Protein AF-A0A645FUZ0-F1 (afdb_monomer_lite)

Secondary structure (DSSP, 8-state):
----GGGGGGEEEETTEEEE-TTS-HHHHHHHHHHHHHHHHHHSS-SSB-GGGS--

Radius of gyration: 10.64 Å; chains: 1; bounding box: 24×25×23 Å

Organism: NCBI:txid1076179

Foldseek 3Di:
DDDPVVQVVQWDQDPVGIEGHLPDPPVSLVVQVVVQVVVCVVPVDGNYDHPVRVPD

Structure (mmCIF, N/CA/C/O backbone):
data_AF-A0A645FUZ0-F1
#
_entry.id   AF-A0A645FUZ0-F1
#
loop_
_atom_site.group_PDB
_atom_site.id
_atom_site.type_symbol
_atom_site.label_atom_id
_atom_site.label_alt_id
_atom_site.label_comp_id
_atom_site.label_asym_id
_atom_site.label_entity_id
_atom_site.label_seq_id
_atom_site.pdbx_PDB_ins_code
_atom_site.Cartn_x
_atom_site.Cartn_y
_atom_site.Cartn_z
_atom_site.occupancy
_atom_site.B_iso_or_equiv
_atom_site.auth_seq_id
_atom_site.auth_comp_id
_atom_site.auth_asym_id
_atom_site.auth_atom_id
_atom_site.pdbx_PDB_model_num
ATOM 1 N N . MET A 1 1 ? 8.898 -12.140 -7.138 1.00 67.06 1 MET A N 1
ATOM 2 C CA . MET A 1 1 ? 7.498 -11.720 -6.932 1.00 67.06 1 MET A CA 1
ATOM 3 C C . MET A 1 1 ? 7.411 -11.232 -5.498 1.00 67.06 1 MET A C 1
ATOM 5 O O . MET A 1 1 ? 7.865 -11.965 -4.629 1.00 67.06 1 MET A O 1
ATOM 9 N N . ILE A 1 2 ? 7.006 -9.982 -5.261 1.00 78.44 2 ILE A N 1
ATOM 10 C CA . ILE A 1 2 ? 6.821 -9.487 -3.889 1.00 78.44 2 ILE A CA 1
ATOM 11 C C . ILE A 1 2 ? 5.576 -10.174 -3.344 1.00 78.44 2 ILE A C 1
ATOM 13 O O . ILE A 1 2 ? 4.528 -10.113 -3.980 1.00 78.44 2 ILE A O 1
ATOM 17 N N . ASP A 1 3 ? 5.714 -10.855 -2.214 1.00 84.62 3 ASP A N 1
ATOM 18 C CA . ASP A 1 3 ? 4.580 -11.475 -1.546 1.00 84.62 3 ASP A CA 1
ATOM 19 C C . ASP A 1 3 ? 3.858 -10.432 -0.690 1.00 84.62 3 ASP A C 1
ATOM 21 O O . ASP A 1 3 ? 4.442 -9.857 0.231 1.00 84.62 3 ASP A O 1
ATOM 25 N N . LEU A 1 4 ? 2.596 -10.172 -1.027 1.00 87.06 4 LEU A N 1
ATOM 26 C CA . LEU A 1 4 ? 1.723 -9.258 -0.295 1.00 87.06 4 LEU A CA 1
ATOM 27 C C . LEU A 1 4 ? 0.662 -9.993 0.530 1.00 87.06 4 LEU A C 1
ATOM 29 O O . LEU A 1 4 ? -0.109 -9.323 1.208 1.00 87.06 4 LEU A O 1
ATOM 33 N N . SER A 1 5 ? 0.665 -11.332 0.556 1.00 88.69 5 SER A N 1
ATOM 34 C CA . SER A 1 5 ? -0.395 -12.146 1.180 1.00 88.69 5 SER A CA 1
ATOM 35 C C . SER A 1 5 ? -0.631 -11.814 2.664 1.00 88.69 5 SER A C 1
ATOM 37 O O . SER A 1 5 ? -1.735 -11.948 3.184 1.00 88.69 5 SER A O 1
ATOM 39 N N . LYS A 1 6 ? 0.399 -11.321 3.372 1.00 89.88 6 LYS A N 1
ATOM 40 C CA . LYS A 1 6 ? 0.297 -10.829 4.763 1.00 89.88 6 LYS A CA 1
ATOM 41 C C . LYS A 1 6 ? -0.673 -9.644 4.908 1.00 89.88 6 LYS A C 1
ATOM 43 O O . LYS A 1 6 ? -1.195 -9.406 5.997 1.00 89.88 6 LYS A O 1
ATOM 48 N N . TYR A 1 7 ? -0.872 -8.879 3.842 1.00 90.75 7 TYR A N 1
ATOM 49 C CA . TYR A 1 7 ? -1.619 -7.629 3.831 1.00 90.75 7 TYR A CA 1
ATOM 50 C C . TYR A 1 7 ? -3.000 -7.758 3.183 1.00 90.75 7 TYR A C 1
ATOM 52 O O . TYR A 1 7 ? -3.724 -6.771 3.201 1.00 90.75 7 TYR A O 1
ATOM 60 N N . ASP A 1 8 ? -3.393 -8.933 2.674 1.00 90.31 8 ASP A N 1
ATOM 61 C CA . ASP A 1 8 ? -4.643 -9.144 1.919 1.00 90.31 8 ASP A CA 1
ATOM 62 C C . ASP A 1 8 ? -5.888 -8.584 2.619 1.00 90.31 8 ASP A C 1
ATOM 64 O O . ASP A 1 8 ? -6.742 -7.982 1.978 1.00 90.31 8 ASP A O 1
ATOM 68 N N . ALA A 1 9 ? -5.965 -8.696 3.949 1.00 91.69 9 ALA A N 1
ATOM 69 C CA . ALA A 1 9 ? -7.074 -8.154 4.741 1.00 91.69 9 ALA A CA 1
ATOM 70 C C . ALA A 1 9 ? -7.217 -6.618 4.661 1.00 91.69 9 ALA A C 1
ATOM 72 O O . ALA A 1 9 ? -8.258 -6.075 5.021 1.00 91.69 9 ALA A O 1
ATOM 73 N N . TYR A 1 10 ? -6.170 -5.926 4.216 1.00 91.44 10 TYR A N 1
ATOM 74 C CA . TYR A 1 10 ? -6.069 -4.472 4.129 1.00 91.44 10 TYR A CA 1
ATOM 75 C C . TYR A 1 10 ? -5.880 -3.977 2.696 1.00 91.44 10 TYR A C 1
ATOM 77 O O . TYR A 1 10 ? -5.701 -2.772 2.509 1.00 91.44 10 TYR A O 1
ATOM 85 N N . LEU A 1 11 ? -5.878 -4.872 1.706 1.00 90.62 11 LEU A N 1
ATOM 86 C CA . LEU A 1 11 ? -5.712 -4.526 0.302 1.00 90.62 11 LEU A CA 1
ATOM 87 C C . LEU A 1 11 ? -7.047 -4.638 -0.432 1.00 90.62 11 LEU A C 1
ATOM 89 O O . LEU A 1 11 ? -7.783 -5.609 -0.284 1.00 90.62 11 LEU A O 1
ATOM 93 N N . ILE A 1 12 ? -7.344 -3.636 -1.249 1.00 89.75 12 ILE A N 1
ATOM 94 C CA . ILE A 1 12 ? -8.490 -3.626 -2.155 1.00 89.75 12 ILE A CA 1
ATOM 95 C C . ILE A 1 12 ? -7.932 -3.642 -3.571 1.00 89.75 12 ILE A C 1
ATOM 97 O O . ILE A 1 12 ? -7.088 -2.817 -3.912 1.00 89.75 12 ILE A O 1
ATOM 101 N N . VAL A 1 13 ? -8.397 -4.578 -4.392 1.00 87.56 13 VAL A N 1
ATOM 102 C CA . VAL A 1 13 ? -8.055 -4.630 -5.815 1.00 87.56 13 VAL A CA 1
ATOM 103 C C . VAL A 1 13 ? -9.212 -4.033 -6.601 1.00 87.56 13 VAL A C 1
ATOM 105 O O . VAL A 1 13 ? -10.343 -4.505 -6.486 1.00 87.56 13 VAL A O 1
ATOM 108 N N . ASP A 1 14 ? -8.933 -2.998 -7.386 1.00 85.44 14 ASP A N 1
ATOM 109 C CA . ASP A 1 14 ? -9.902 -2.359 -8.271 1.00 85.44 14 ASP A CA 1
ATOM 110 C C . ASP A 1 14 ? -9.312 -2.084 -9.663 1.00 85.44 14 ASP A C 1
ATOM 112 O O . ASP A 1 14 ? -8.195 -2.491 -9.987 1.00 85.44 14 ASP A O 1
ATOM 116 N N . GLU A 1 15 ? -10.083 -1.413 -10.520 1.00 83.06 15 GLU A N 1
ATOM 117 C CA . GLU A 1 15 ? -9.684 -1.119 -11.903 1.00 83.06 15 GLU A CA 1
ATOM 118 C C . GLU A 1 15 ? -8.452 -0.199 -12.005 1.00 83.06 15 GLU A C 1
ATOM 120 O O . GLU A 1 15 ? -7.796 -0.171 -13.045 1.00 83.06 15 GLU A O 1
ATOM 125 N N . ALA A 1 16 ? -8.108 0.531 -10.939 1.00 79.06 16 ALA A N 1
ATOM 126 C CA . ALA A 1 16 ? -6.918 1.377 -10.870 1.00 79.06 16 ALA A CA 1
ATOM 127 C C . ALA A 1 16 ? -5.707 0.662 -10.235 1.00 79.06 16 ALA A C 1
ATOM 129 O O . ALA A 1 16 ? -4.650 1.282 -10.076 1.00 79.06 16 ALA A O 1
ATOM 130 N N . GLY A 1 17 ? -5.843 -0.616 -9.864 1.00 83.88 17 GLY A N 1
ATOM 131 C CA . GLY A 1 17 ? -4.776 -1.452 -9.317 1.00 83.88 17 GLY A CA 1
ATOM 132 C C . GLY A 1 17 ? -5.034 -1.890 -7.875 1.00 83.88 17 GLY A C 1
ATOM 133 O O . GLY A 1 17 ? -6.141 -2.271 -7.510 1.00 83.88 17 GLY A O 1
ATOM 134 N N . ILE A 1 18 ? -3.981 -1.886 -7.055 1.00 88.56 18 ILE A N 1
ATOM 135 C CA . ILE A 1 18 ? -4.045 -2.296 -5.647 1.00 88.56 18 ILE A CA 1
ATOM 136 C C . ILE A 1 18 ? -4.049 -1.049 -4.764 1.00 88.56 18 ILE A C 1
ATOM 138 O O . ILE A 1 18 ? -3.183 -0.184 -4.891 1.00 88.56 18 ILE A O 1
ATOM 142 N N . ALA A 1 19 ? -4.996 -0.977 -3.843 1.00 88.88 19 ALA A N 1
ATOM 143 C CA . ALA A 1 19 ? -5.170 0.085 -2.864 1.00 88.88 19 ALA A CA 1
ATOM 144 C C . ALA A 1 19 ? -5.116 -0.460 -1.432 1.00 88.88 19 ALA A C 1
ATOM 146 O O . ALA A 1 19 ? -5.298 -1.653 -1.211 1.00 88.88 19 ALA A O 1
ATOM 147 N N . ILE A 1 20 ? -4.897 0.423 -0.455 1.00 88.44 20 ILE A N 1
ATOM 148 C CA . ILE A 1 20 ? -4.952 0.086 0.976 1.00 88.44 20 ILE A CA 1
ATOM 149 C C . ILE A 1 20 ? -6.269 0.600 1.564 1.00 88.44 20 ILE A C 1
ATOM 151 O O . ILE A 1 20 ? -6.655 1.732 1.290 1.00 88.44 20 ILE A O 1
ATOM 155 N N . THR A 1 21 ? -6.935 -0.204 2.395 1.00 88.19 21 THR A N 1
ATOM 156 C CA . THR A 1 21 ? -8.143 0.207 3.136 1.00 88.19 21 THR A CA 1
ATOM 157 C C . THR A 1 21 ? -7.851 1.364 4.111 1.00 88.19 21 THR A C 1
ATOM 159 O O . THR A 1 21 ? -6.759 1.437 4.684 1.00 88.19 21 THR A O 1
ATOM 162 N N . ASN A 1 22 ? -8.837 2.231 4.372 1.00 83.81 22 ASN A N 1
ATOM 163 C CA . ASN A 1 22 ? -8.726 3.311 5.369 1.00 83.81 22 ASN A CA 1
ATOM 164 C C . ASN A 1 22 ? -8.489 2.783 6.794 1.00 83.81 22 ASN A C 1
ATOM 166 O O . ASN A 1 22 ? -7.678 3.349 7.536 1.00 83.81 22 ASN A O 1
ATOM 170 N N . ASP A 1 23 ? -9.145 1.671 7.133 1.00 86.25 23 ASP A N 1
ATOM 171 C CA . ASP A 1 23 ? -9.070 0.993 8.433 1.00 86.25 23 ASP A CA 1
ATOM 172 C C . ASP A 1 23 ? -7.744 0.252 8.668 1.00 86.25 23 ASP A C 1
ATOM 174 O O . ASP A 1 23 ? -7.511 -0.293 9.750 1.00 86.25 23 ASP A O 1
ATOM 178 N N . ALA A 1 24 ? -6.851 0.223 7.672 1.00 88.56 24 ALA A N 1
ATOM 179 C CA . ALA A 1 24 ? -5.539 -0.379 7.828 1.00 88.56 24 ALA A CA 1
ATOM 180 C C . ALA A 1 24 ? -4.761 0.320 8.960 1.00 88.56 24 ALA A C 1
ATOM 182 O O . ALA A 1 24 ? -4.651 1.552 8.966 1.00 88.56 24 ALA A O 1
ATOM 183 N N . PRO A 1 25 ? -4.150 -0.433 9.891 1.00 91.62 25 PRO A N 1
ATOM 184 C CA . PRO A 1 25 ? -3.309 0.155 10.925 1.00 91.62 25 PRO A CA 1
ATOM 185 C C . PRO A 1 25 ? -2.183 1.011 10.324 1.00 91.62 25 PRO A C 1
ATOM 187 O O . PRO A 1 25 ? -1.583 0.637 9.314 1.00 91.62 25 PRO A O 1
ATOM 190 N N . GLU A 1 26 ? -1.821 2.120 10.979 1.00 90.12 26 GLU A N 1
ATOM 191 C CA . GLU A 1 26 ? -0.754 3.030 10.510 1.00 90.12 26 GLU A CA 1
ATOM 192 C C . GLU A 1 26 ? 0.587 2.316 10.268 1.00 90.12 26 GLU A C 1
ATOM 194 O O . GLU A 1 26 ? 1.330 2.644 9.337 1.00 90.12 26 GLU A O 1
ATOM 199 N N . GLN A 1 27 ? 0.879 1.281 11.061 1.00 91.25 27 GLN A N 1
ATOM 200 C CA . GLN A 1 27 ? 2.046 0.425 10.856 1.00 91.25 27 GLN A CA 1
ATOM 201 C C . GLN A 1 27 ? 2.010 -0.272 9.485 1.00 91.25 27 GLN A C 1
ATOM 203 O O . GLN A 1 27 ? 3.005 -0.260 8.765 1.00 91.25 27 GLN A O 1
ATOM 208 N N . ILE A 1 28 ? 0.858 -0.824 9.095 1.00 91.00 28 ILE A N 1
ATOM 209 C CA . ILE A 1 28 ? 0.669 -1.512 7.811 1.00 91.00 28 ILE A CA 1
ATOM 210 C C . ILE A 1 28 ? 0.779 -0.526 6.648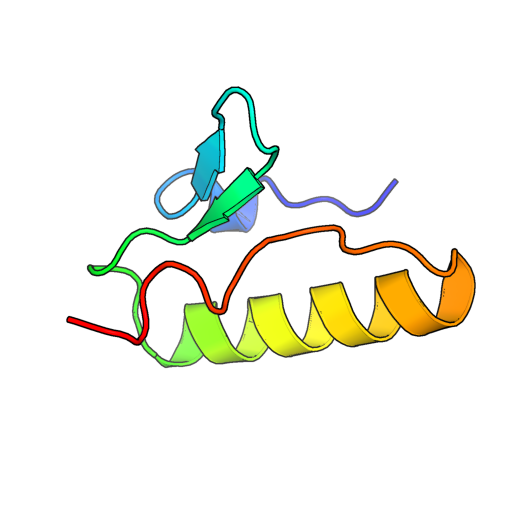 1.00 91.00 28 ILE A C 1
ATOM 212 O O . ILE A 1 28 ? 1.475 -0.807 5.671 1.00 91.00 28 ILE A O 1
ATOM 216 N N . LYS A 1 29 ? 0.176 0.664 6.777 1.00 89.12 29 LYS A N 1
ATOM 217 C CA . LYS A 1 29 ? 0.327 1.741 5.785 1.00 89.12 29 LYS A CA 1
ATOM 218 C C . LYS A 1 29 ? 1.799 2.119 5.596 1.00 89.12 29 LYS A C 1
ATOM 220 O O . LYS A 1 29 ? 2.249 2.294 4.466 1.00 89.12 29 LYS A O 1
ATOM 225 N N . THR A 1 30 ? 2.563 2.214 6.684 1.00 90.75 30 THR A N 1
ATOM 226 C CA . THR A 1 30 ? 3.999 2.536 6.641 1.00 90.75 30 THR A CA 1
ATOM 227 C C . THR A 1 30 ? 4.819 1.426 5.979 1.00 90.75 30 THR A C 1
ATOM 229 O O . THR A 1 30 ? 5.644 1.717 5.111 1.00 90.75 30 THR A O 1
ATOM 232 N N . GLU A 1 31 ? 4.568 0.159 6.329 1.00 92.06 31 GLU A N 1
ATOM 233 C CA . GLU A 1 31 ? 5.216 -1.001 5.698 1.00 92.06 31 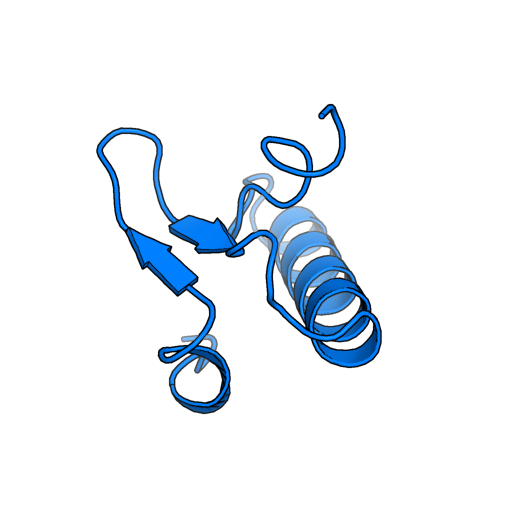GLU A CA 1
ATOM 234 C C . GLU A 1 31 ? 4.963 -1.017 4.180 1.00 92.06 31 GLU A C 1
ATOM 236 O O . GLU A 1 31 ? 5.908 -1.077 3.390 1.00 92.06 31 GLU A O 1
ATOM 241 N N . LEU A 1 32 ? 3.702 -0.874 3.761 1.00 90.06 32 LEU A N 1
ATOM 242 C CA . LEU A 1 32 ? 3.316 -0.893 2.348 1.00 90.06 32 LEU A CA 1
ATOM 243 C C . LEU A 1 32 ? 3.850 0.315 1.567 1.00 90.06 32 LEU A C 1
ATOM 245 O O . LEU A 1 32 ? 4.265 0.146 0.421 1.00 90.06 32 LEU A O 1
ATOM 249 N N . LYS A 1 33 ? 3.939 1.510 2.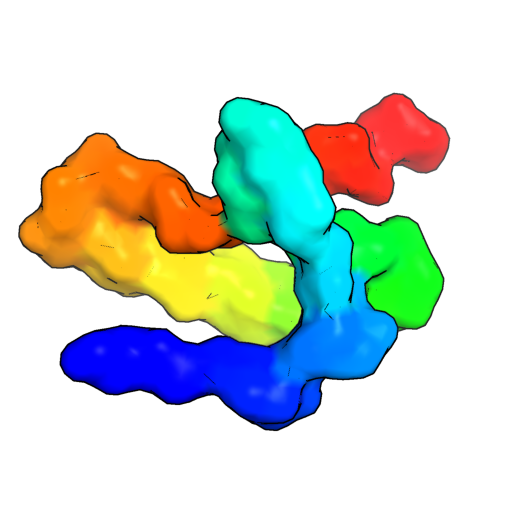174 1.00 89.19 33 LYS A N 1
ATOM 250 C CA . LYS A 1 33 ? 4.651 2.657 1.571 1.00 89.19 33 LYS A CA 1
ATOM 251 C C . LYS A 1 33 ? 6.117 2.325 1.299 1.00 89.19 33 LYS A C 1
ATOM 253 O O . LYS A 1 33 ? 6.627 2.659 0.230 1.00 89.19 33 LYS A O 1
ATOM 258 N N . GLY A 1 34 ? 6.786 1.659 2.241 1.00 91.06 34 GLY A N 1
ATOM 259 C CA . GLY A 1 34 ? 8.174 1.224 2.083 1.00 91.06 34 GLY A CA 1
ATOM 260 C C . GLY A 1 34 ? 8.347 0.231 0.932 1.00 91.06 34 GLY A C 1
ATOM 261 O O . GLY A 1 34 ? 9.230 0.409 0.090 1.00 91.06 34 GLY A O 1
ATOM 262 N N . ILE A 1 35 ? 7.466 -0.769 0.856 1.00 90.88 35 ILE A N 1
ATOM 263 C CA . ILE A 1 35 ? 7.456 -1.764 -0.227 1.00 90.88 35 ILE A CA 1
ATOM 264 C C . ILE A 1 35 ? 7.189 -1.088 -1.576 1.00 90.88 35 ILE A C 1
ATOM 266 O O . ILE A 1 35 ? 7.932 -1.314 -2.530 1.00 90.88 35 ILE A O 1
ATOM 270 N N . ASN A 1 36 ? 6.180 -0.216 -1.647 1.00 90.88 36 ASN A N 1
ATOM 271 C CA . ASN A 1 36 ? 5.833 0.521 -2.859 1.00 90.88 36 ASN A CA 1
ATOM 272 C C . ASN A 1 36 ? 7.000 1.390 -3.348 1.00 90.88 36 ASN A C 1
ATOM 274 O O . ASN A 1 36 ? 7.339 1.363 -4.526 1.00 90.88 36 ASN A O 1
ATOM 278 N N . ALA A 1 37 ? 7.674 2.105 -2.442 1.00 89.75 37 ALA A N 1
ATOM 279 C CA . ALA A 1 37 ? 8.841 2.913 -2.782 1.00 89.75 37 ALA A CA 1
ATOM 280 C C . ALA A 1 37 ? 10.021 2.062 -3.284 1.00 89.75 37 ALA A C 1
ATOM 282 O O . ALA A 1 37 ? 10.708 2.456 -4.228 1.00 89.75 37 ALA A O 1
ATOM 283 N N . ALA A 1 38 ? 10.266 0.898 -2.674 1.00 90.56 38 ALA A N 1
ATOM 284 C CA . ALA A 1 38 ? 11.307 -0.026 -3.121 1.00 90.56 38 ALA A CA 1
ATOM 285 C C . ALA A 1 38 ? 10.997 -0.605 -4.510 1.00 90.56 38 ALA A C 1
ATOM 287 O O . ALA A 1 38 ? 11.882 -0.654 -5.365 1.00 90.56 38 ALA A O 1
ATOM 288 N N . TYR A 1 39 ? 9.740 -0.983 -4.749 1.00 89.75 39 TYR A N 1
ATOM 289 C CA . TYR A 1 39 ? 9.277 -1.472 -6.044 1.00 89.75 39 TYR A CA 1
ATOM 290 C C . TYR A 1 39 ? 9.382 -0.390 -7.123 1.00 89.75 39 TYR A C 1
ATOM 292 O O . TYR A 1 39 ? 10.002 -0.620 -8.158 1.00 89.75 39 TYR A O 1
ATOM 300 N N . PHE A 1 40 ? 8.903 0.824 -6.840 1.00 89.94 40 PHE A N 1
ATOM 301 C CA . PHE A 1 40 ? 8.997 1.962 -7.754 1.00 89.94 40 PHE A CA 1
ATOM 302 C C . PHE A 1 40 ? 10.446 2.277 -8.139 1.00 89.94 40 PHE A C 1
ATOM 304 O O . PHE A 1 40 ? 10.741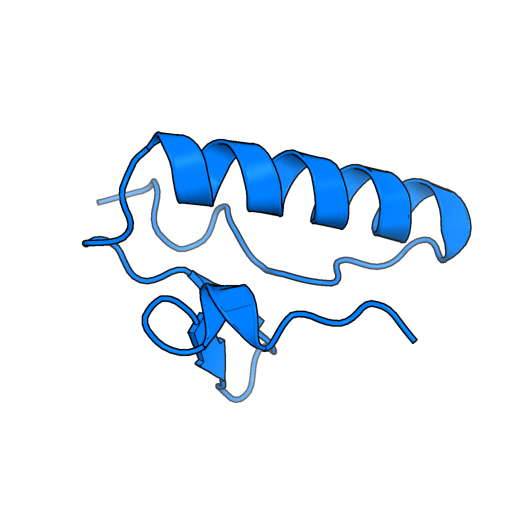 2.524 -9.302 1.00 89.94 40 PHE A O 1
ATOM 311 N N . ARG A 1 41 ? 11.391 2.210 -7.192 1.00 91.00 41 ARG A N 1
ATOM 312 C CA . ARG A 1 41 ? 12.820 2.400 -7.501 1.00 91.00 41 ARG A CA 1
ATOM 313 C C . ARG A 1 41 ? 13.387 1.338 -8.442 1.00 91.00 41 ARG A C 1
ATOM 315 O O . ARG A 1 41 ? 14.348 1.626 -9.146 1.00 91.00 41 ARG A O 1
ATOM 322 N N . MET A 1 42 ? 12.841 0.125 -8.419 1.00 91.38 42 MET A N 1
ATOM 323 C CA . MET A 1 42 ? 13.337 -0.998 -9.215 1.00 91.38 42 MET A CA 1
ATOM 324 C C . MET A 1 42 ? 12.672 -1.084 -10.594 1.00 91.38 42 MET A C 1
ATOM 326 O O . MET A 1 42 ? 13.351 -1.411 -11.563 1.00 91.38 42 MET A O 1
ATOM 330 N N . TYR A 1 43 ? 11.374 -0.782 -10.681 1.00 89.69 43 TYR A N 1
ATOM 331 C CA . TYR A 1 43 ? 10.560 -0.993 -11.886 1.00 89.69 43 TYR A CA 1
ATOM 332 C C . TYR A 1 43 ? 10.003 0.304 -12.496 1.00 89.69 43 TYR A C 1
ATOM 334 O O . TYR A 1 43 ? 9.549 0.297 -13.633 1.00 89.69 43 TYR A O 1
ATOM 342 N N . GLY A 1 44 ? 10.076 1.434 -11.786 1.00 88.00 44 GLY A N 1
ATOM 343 C CA . GLY A 1 44 ? 9.577 2.732 -12.255 1.00 88.00 44 GLY A CA 1
ATOM 344 C C . GLY A 1 44 ? 8.057 2.899 -12.174 1.00 88.00 44 GLY A C 1
ATOM 345 O O . GLY A 1 44 ? 7.531 3.888 -12.678 1.00 88.00 44 GLY A O 1
ATOM 346 N N .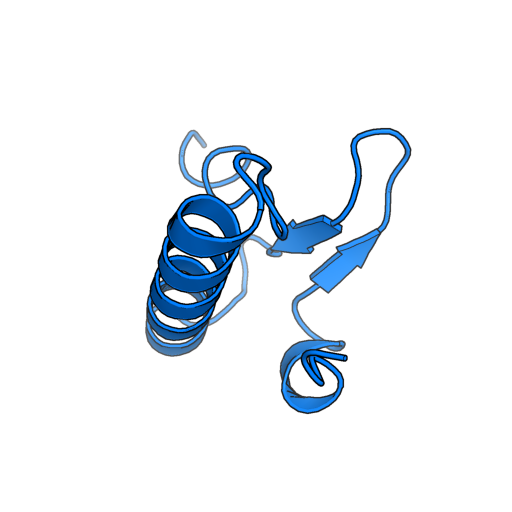 GLU A 1 45 ? 7.351 1.959 -11.545 1.00 87.81 45 GLU A N 1
ATOM 347 C CA . GLU A 1 45 ? 5.890 1.936 -11.447 1.00 87.81 45 GLU A CA 1
ATOM 348 C C . GLU A 1 45 ? 5.421 1.661 -10.008 1.00 87.81 45 GLU A C 1
ATOM 350 O O . GLU A 1 45 ? 6.160 1.107 -9.189 1.00 87.81 45 GLU A O 1
ATOM 355 N N . ALA A 1 46 ? 4.213 2.115 -9.666 1.00 84.44 46 ALA A N 1
ATOM 356 C CA . ALA A 1 46 ? 3.650 1.928 -8.332 1.00 84.44 46 ALA A CA 1
ATOM 357 C C . ALA A 1 46 ? 3.053 0.521 -8.198 1.00 84.44 46 ALA A C 1
ATOM 359 O O . ALA A 1 46 ? 2.243 0.103 -9.018 1.00 84.44 46 ALA A O 1
ATOM 360 N N . LEU A 1 47 ? 3.424 -0.181 -7.128 1.00 86.44 47 LEU A N 1
ATOM 361 C CA . LEU A 1 47 ? 2.841 -1.472 -6.764 1.00 86.44 47 LEU A CA 1
ATOM 362 C C . LEU A 1 47 ? 1.475 -1.298 -6.093 1.00 86.44 47 LEU A C 1
ATOM 364 O O . LEU A 1 47 ? 0.562 -2.087 -6.314 1.00 86.44 47 LEU A O 1
ATOM 368 N N . VAL A 1 48 ? 1.368 -0.287 -5.225 1.00 85.38 48 VAL A N 1
ATOM 369 C CA . VAL A 1 48 ? 0.190 -0.025 -4.395 1.00 85.38 48 VAL A CA 1
ATOM 370 C C . VAL A 1 48 ? -0.080 1.477 -4.355 1.00 85.38 48 VAL A C 1
ATOM 372 O O . VAL A 1 48 ? 0.793 2.276 -4.010 1.00 85.38 48 VAL A O 1
ATOM 375 N N . ASN A 1 49 ? -1.316 1.864 -4.655 1.00 83.44 49 ASN A N 1
ATOM 376 C CA . ASN A 1 49 ? -1.810 3.232 -4.555 1.00 83.44 49 ASN A CA 1
ATOM 377 C C . ASN A 1 49 ? -2.152 3.573 -3.101 1.00 83.44 49 ASN A C 1
ATOM 379 O O . ASN A 1 49 ? -3.291 3.445 -2.655 1.00 83.44 49 ASN A O 1
ATOM 383 N N . VAL A 1 50 ? -1.142 4.022 -2.351 1.00 72.62 50 VAL A N 1
ATOM 384 C CA . VAL A 1 50 ? -1.291 4.358 -0.925 1.00 72.62 50 VAL A CA 1
ATOM 385 C C . VAL A 1 50 ? -1.880 5.759 -0.687 1.00 72.62 50 VAL A C 1
ATOM 387 O O . VAL A 1 50 ? -2.427 6.023 0.379 1.00 72.62 50 VAL A O 1
ATOM 390 N N . GLU A 1 51 ? -1.788 6.676 -1.656 1.00 65.62 51 GLU A N 1
ATOM 391 C CA . GLU A 1 51 ? -2.213 8.079 -1.482 1.00 65.62 51 GLU A CA 1
ATOM 392 C C . GLU A 1 51 ? -3.715 8.314 -1.684 1.00 65.62 51 GLU A C 1
ATOM 394 O O . GLU A 1 51 ? -4.255 9.288 -1.166 1.00 65.62 51 GLU A O 1
ATOM 399 N N . ARG A 1 52 ? -4.412 7.403 -2.373 1.00 63.81 52 ARG A N 1
ATOM 400 C CA . ARG A 1 52 ? -5.843 7.526 -2.711 1.00 63.81 52 ARG A CA 1
ATOM 401 C C . ARG A 1 52 ? -6.782 7.563 -1.490 1.00 63.81 52 ARG A C 1
ATOM 403 O O . ARG A 1 52 ? -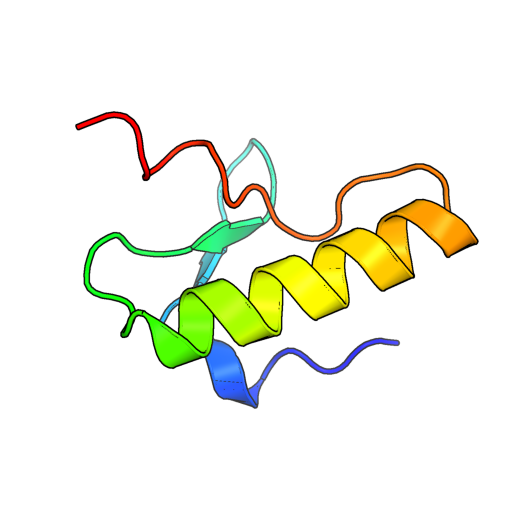7.938 7.929 -1.635 1.00 63.81 52 ARG A O 1
ATOM 410 N N . TYR A 1 53 ? -6.276 7.221 -0.307 1.00 61.31 53 TYR A N 1
ATOM 411 C CA . TYR A 1 53 ? -7.049 6.990 0.919 1.00 61.31 53 TYR A CA 1
ATOM 412 C C . TYR A 1 53 ? -6.563 7.833 2.114 1.00 61.31 53 TYR A C 1
ATOM 414 O O . TYR A 1 53 ? -7.075 7.726 3.218 1.00 61.31 53 TYR A O 1
ATOM 422 N N . LEU A 1 54 ? -5.565 8.705 1.919 1.00 55.19 54 LEU A N 1
ATOM 423 C CA . LEU A 1 54 ? -5.126 9.663 2.948 1.00 55.19 54 LEU A CA 1
ATOM 424 C C . LEU A 1 54 ? -5.815 11.036 2.813 1.00 55.19 54 LEU A C 1
ATOM 426 O O . LEU A 1 54 ? -5.478 11.950 3.559 1.00 55.19 54 LEU A O 1
ATOM 430 N N . MET A 1 55 ? -6.729 11.191 1.847 1.00 54.12 55 MET A N 1
ATOM 431 C CA . MET A 1 55 ? -7.420 12.446 1.514 1.00 54.12 55 MET A CA 1
ATOM 432 C C . MET A 1 55 ? -8.928 12.421 1.839 1.00 54.12 55 MET A C 1
ATOM 434 O O . MET A 1 55 ? -9.712 13.032 1.114 1.00 54.12 55 MET A O 1
ATOM 438 N N . GLU A 1 56 ? -9.331 11.731 2.908 1.00 48.12 56 GLU A N 1
ATOM 439 C CA . GLU A 1 56 ? -10.634 11.959 3.563 1.00 48.12 56 GLU A CA 1
ATOM 440 C C . GLU A 1 56 ? -10.454 12.720 4.879 1.00 48.12 56 GLU A C 1
ATOM 442 O O . GLU A 1 56 ? -9.565 12.331 5.673 1.00 48.12 56 GLU A O 1
#

Sequence (56 aa):
MIDLSKYDAYLIVDEAGIAITNDAPEQIKTELKGINAAYFRMYGEALVNVERYLME

pLDDT: mean 84.43, std 10.4, range [48.12, 92.06]